Protein AF-A0A3A8E3Y9-F1 (afdb_monomer_lite)

pLDDT: mean 78.11, std 18.74, range [36.41, 95.62]

Sequence (144 aa):
GLPDKPLFFRSFYGNNPNKATAEIFNLNEFLFDIVIAQMIEINSASQSNTKKLQAIYCGKWIVESEFQTNNSRALLLDLNKLAIAKSENKLFIMSDCNKNTMKDWVIKTAKELMNMEEENFYLAIVPHPKDWTSKENIEVQKII

Organism: NCBI:txid2419603

Foldseek 3Di:
DDDDDDWDWDWDDDDDDDDDDCVVCVLFFNDDWTWTFTWDWDFDPDPVSPDIDIDGPATAETEFETEDEPDVVRLVVRLLVQLPHGHQEYEYEYEDHPDCVVVVVSLVVNVVRHDPPRHKYKYKYAHRPVCVVPDGDIDIDTSD

Radius of gyration: 18.53 Å; chains: 1; bounding box: 40×42×58 Å

Structure (mmCIF, N/CA/C/O backbone):
data_AF-A0A3A8E3Y9-F1
#
_entry.id   AF-A0A3A8E3Y9-F1
#
loop_
_atom_site.group_PDB
_atom_site.id
_atom_site.type_symbol
_atom_site.label_atom_id
_atom_site.label_alt_id
_atom_site.label_comp_id
_atom_site.label_asym_id
_atom_site.label_entity_id
_atom_site.label_seq_id
_atom_site.pdbx_PDB_ins_code
_atom_site.Cartn_x
_atom_site.Cartn_y
_atom_site.Cartn_z
_atom_site.occupancy
_atom_s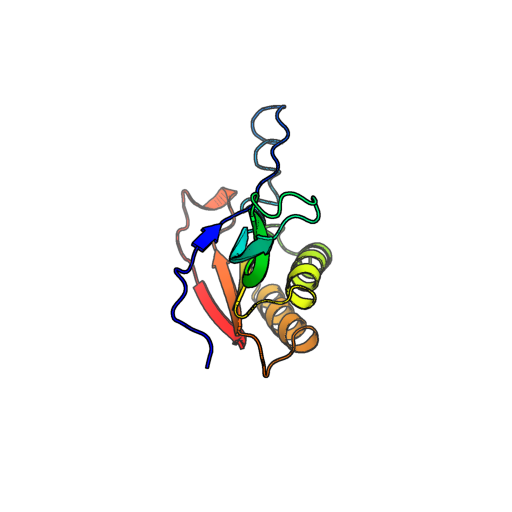ite.B_iso_or_equiv
_atom_site.auth_seq_id
_atom_site.auth_comp_id
_atom_site.auth_asym_id
_atom_site.auth_atom_id
_atom_site.pdbx_PDB_model_num
ATOM 1 N N . GLY A 1 1 ? -15.744 -16.050 20.701 1.00 37.59 1 GLY A N 1
ATOM 2 C CA . GLY A 1 1 ? -17.107 -15.684 20.284 1.00 37.59 1 GLY A CA 1
ATOM 3 C C . GLY A 1 1 ? -17.365 -14.244 20.658 1.00 37.59 1 GLY A C 1
ATOM 4 O O . GLY A 1 1 ? -17.412 -13.944 21.841 1.00 37.59 1 GLY A O 1
ATOM 5 N N . LEU A 1 2 ? -17.461 -13.365 19.664 1.00 38.41 2 LEU A N 1
ATOM 6 C CA . LEU A 1 2 ? -17.958 -11.992 19.790 1.00 38.41 2 LEU A CA 1
ATOM 7 C C . LEU A 1 2 ? -19.209 -11.893 18.899 1.00 38.41 2 LEU A C 1
ATOM 9 O O . LEU A 1 2 ? -19.231 -12.560 17.867 1.00 38.41 2 LEU A O 1
ATOM 13 N N . PRO A 1 3 ? -20.245 -11.137 19.301 1.00 48.19 3 PRO A N 1
ATOM 14 C CA . PRO A 1 3 ? -21.517 -11.094 18.587 1.00 48.19 3 PRO A CA 1
ATOM 15 C C . PRO A 1 3 ? -21.379 -10.361 17.249 1.00 48.19 3 PRO A C 1
ATOM 17 O O . PRO A 1 3 ? -20.564 -9.440 17.139 1.00 48.19 3 PRO A O 1
ATOM 20 N N . ASP A 1 4 ? -22.213 -10.748 16.279 1.00 57.41 4 ASP A N 1
ATOM 21 C CA . ASP A 1 4 ? -22.373 -10.118 14.964 1.00 57.41 4 ASP A CA 1
ATOM 22 C C . ASP A 1 4 ? -22.700 -8.624 15.117 1.00 57.41 4 ASP A C 1
ATOM 24 O O . ASP A 1 4 ? -23.854 -8.214 15.257 1.00 57.41 4 ASP A O 1
ATOM 28 N N . LYS A 1 5 ? -21.663 -7.783 15.153 1.00 51.00 5 LYS A N 1
ATOM 29 C CA . LYS A 1 5 ? -21.799 -6.326 15.115 1.00 51.00 5 LYS A CA 1
ATOM 30 C C . LYS A 1 5 ? -21.743 -5.857 13.659 1.00 51.00 5 LYS A C 1
ATOM 32 O O . LYS A 1 5 ? -20.917 -6.366 12.902 1.00 51.00 5 LYS A O 1
ATOM 37 N N . PRO A 1 6 ? -22.556 -4.860 13.269 1.00 47.72 6 PRO A N 1
ATOM 38 C CA . PRO A 1 6 ? -22.470 -4.264 11.941 1.00 47.72 6 PRO A CA 1
ATOM 39 C C . PRO A 1 6 ? -21.057 -3.712 11.694 1.00 47.72 6 PRO A C 1
ATOM 41 O O . PRO A 1 6 ? -20.549 -2.915 12.485 1.00 47.72 6 PRO A O 1
ATOM 44 N N . LEU A 1 7 ? -20.411 -4.171 10.615 1.00 43.81 7 LEU A N 1
ATOM 45 C CA . LEU A 1 7 ? -19.115 -3.656 10.175 1.00 43.81 7 LEU A CA 1
ATOM 46 C C . LEU A 1 7 ? -19.305 -2.296 9.501 1.00 43.81 7 LEU A C 1
ATOM 48 O O . LEU A 1 7 ? -20.033 -2.177 8.518 1.00 43.81 7 LEU A O 1
ATOM 52 N N . PHE A 1 8 ? -18.595 -1.289 10.001 1.00 44.19 8 PHE A N 1
ATOM 53 C CA . PHE A 1 8 ? -18.510 0.027 9.380 1.00 44.19 8 PHE A CA 1
ATOM 54 C C . PHE A 1 8 ? -17.072 0.278 8.922 1.00 44.19 8 PHE A C 1
ATOM 56 O O . PHE A 1 8 ? -16.135 0.164 9.718 1.00 44.19 8 PHE A O 1
ATOM 63 N N . PHE A 1 9 ? -16.915 0.633 7.647 1.00 43.41 9 PHE A N 1
ATOM 64 C CA . PHE A 1 9 ? -15.645 1.018 7.031 1.00 43.41 9 PHE A CA 1
ATOM 65 C C . PHE A 1 9 ? -15.624 2.534 6.815 1.00 43.41 9 PHE A C 1
ATOM 67 O O . PHE A 1 9 ? -16.642 3.122 6.444 1.00 43.41 9 PHE A O 1
ATOM 74 N N . ARG A 1 10 ? -14.481 3.182 7.057 1.00 41.94 10 ARG A N 1
ATOM 75 C CA . ARG A 1 10 ? -14.312 4.633 6.889 1.00 41.94 10 ARG A CA 1
ATOM 76 C C . ARG A 1 10 ? -12.887 4.951 6.432 1.00 41.94 10 ARG A C 1
ATOM 78 O O . ARG A 1 10 ? -11.951 4.334 6.934 1.00 41.94 10 ARG A O 1
ATOM 85 N N . SER A 1 11 ? -12.740 5.907 5.517 1.00 38.47 11 SER A N 1
ATOM 86 C CA . SER A 1 11 ? -11.457 6.479 5.081 1.00 38.47 11 SER A CA 1
ATOM 87 C C . SER A 1 11 ? -11.216 7.838 5.758 1.00 38.47 11 SER A C 1
ATOM 89 O O . SER A 1 11 ? -12.172 8.557 6.069 1.00 38.47 11 SER A O 1
ATOM 91 N N . PHE A 1 12 ? -9.954 8.205 5.991 1.00 40.84 12 PHE A N 1
ATOM 92 C CA . PHE A 1 12 ? -9.564 9.483 6.603 1.00 40.84 12 PHE A CA 1
ATOM 93 C C . PHE A 1 12 ? -8.732 10.312 5.616 1.00 40.84 12 PHE A C 1
ATOM 95 O O . PHE A 1 12 ? -7.763 9.799 5.072 1.00 40.84 12 PHE A O 1
ATOM 102 N N . TYR A 1 13 ? -9.101 11.584 5.407 1.00 53.06 13 TYR A N 1
ATOM 103 C CA . TYR A 1 13 ? -8.383 12.534 4.544 1.00 53.06 13 TYR A CA 1
ATOM 104 C C . TYR A 1 13 ? -8.287 13.915 5.209 1.00 53.06 13 TYR A C 1
ATOM 106 O O . TYR A 1 13 ? -9.265 14.389 5.793 1.00 53.06 13 TYR A O 1
ATOM 114 N N . GLY A 1 14 ? -7.127 14.569 5.089 1.00 36.41 14 GLY A N 1
ATOM 115 C CA . GLY A 1 14 ? -6.905 15.970 5.456 1.00 36.41 14 GLY A CA 1
ATOM 116 C C . GLY A 1 14 ? -6.490 16.779 4.227 1.00 36.41 14 GLY A C 1
ATOM 117 O O . GLY A 1 14 ? -5.407 16.569 3.696 1.00 36.41 14 GLY A O 1
ATOM 118 N N . ASN A 1 15 ? -7.356 17.689 3.773 1.00 41.16 15 ASN A N 1
ATOM 119 C CA . ASN A 1 15 ? -7.092 18.600 2.654 1.00 41.16 15 ASN A CA 1
ATOM 120 C C . ASN A 1 15 ? -6.442 19.903 3.139 1.00 41.16 15 ASN A C 1
ATOM 122 O O . ASN A 1 15 ? -6.884 20.469 4.139 1.00 41.16 15 ASN A O 1
ATOM 126 N N . ASN A 1 16 ? -5.500 20.446 2.362 1.00 38.56 16 ASN A N 1
ATOM 127 C CA . ASN A 1 16 ? -5.108 21.855 2.433 1.00 38.56 16 ASN A CA 1
ATOM 128 C C . ASN A 1 16 ? -5.064 22.443 0.999 1.00 38.56 16 ASN A C 1
ATOM 130 O O . ASN A 1 16 ? -4.350 21.887 0.165 1.00 38.56 16 ASN A O 1
ATOM 134 N N . PRO A 1 17 ? -5.830 23.503 0.658 1.00 46.25 17 PRO A N 1
ATOM 135 C CA . PRO A 1 17 ? -5.974 23.959 -0.728 1.00 46.25 17 PRO A CA 1
ATOM 136 C C . PRO A 1 17 ? -5.168 25.240 -1.039 1.00 46.25 17 PRO A C 1
ATOM 138 O O . PRO A 1 17 ? -5.406 26.269 -0.408 1.00 46.25 17 PRO A O 1
ATOM 141 N N . ASN A 1 18 ? -4.260 25.189 -2.035 1.00 41.59 18 ASN A N 1
ATOM 142 C CA . ASN A 1 18 ? -4.140 26.120 -3.194 1.00 41.59 18 ASN A CA 1
ATOM 143 C C . ASN A 1 18 ? -2.706 26.320 -3.752 1.00 41.59 18 ASN A C 1
ATOM 145 O O . ASN A 1 18 ? -1.929 27.032 -3.114 1.00 41.59 18 ASN A O 1
ATOM 149 N N . LYS A 1 19 ? -2.465 25.859 -5.010 1.00 42.34 19 LYS A N 1
ATOM 150 C CA . LYS A 1 19 ? -1.883 26.602 -6.179 1.00 42.34 19 LYS A CA 1
ATOM 151 C C . LYS A 1 19 ? -1.530 25.693 -7.396 1.00 42.34 19 LYS A C 1
ATOM 153 O O . LYS A 1 19 ? -0.562 24.960 -7.439 1.00 42.34 19 LYS A O 1
ATOM 158 N N . ALA A 1 20 ? -2.160 25.784 -8.555 1.00 52.75 20 ALA A N 1
ATOM 159 C CA . ALA A 1 20 ? -3.527 25.356 -8.807 1.00 52.75 20 ALA A CA 1
ATOM 160 C 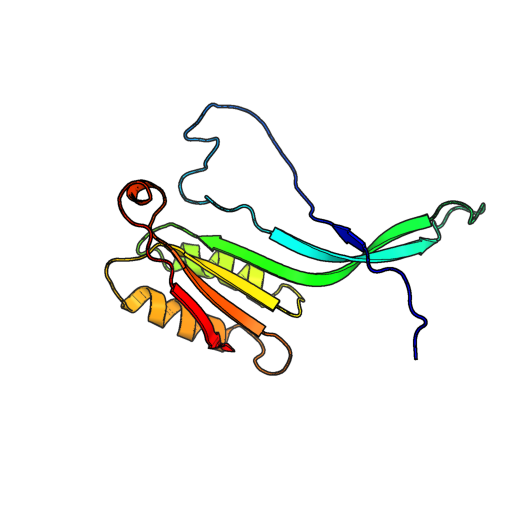C . ALA A 1 20 ? -3.623 24.165 -9.805 1.00 52.75 20 ALA A C 1
ATOM 162 O O . ALA A 1 20 ? -4.706 23.907 -10.313 1.00 52.75 20 ALA A O 1
ATOM 163 N N . THR A 1 21 ? -2.550 23.410 -10.108 1.00 44.28 21 THR A N 1
ATOM 164 C CA . THR A 1 21 ? -2.690 22.079 -10.771 1.00 44.28 21 THR A CA 1
ATOM 165 C C . THR A 1 21 ? -1.448 21.197 -10.594 1.00 44.28 21 THR A C 1
ATOM 167 O O . THR A 1 21 ? -1.574 20.038 -10.227 1.00 44.28 21 THR A O 1
ATOM 170 N N . ALA A 1 22 ? -0.236 21.742 -10.749 1.00 41.72 22 ALA A N 1
ATOM 171 C CA . ALA A 1 22 ? 1.007 20.992 -10.518 1.00 41.72 22 ALA A CA 1
ATOM 172 C C . ALA A 1 22 ? 1.298 20.738 -9.023 1.00 41.72 22 ALA A C 1
ATOM 174 O O . ALA A 1 22 ? 1.752 19.652 -8.677 1.00 41.72 22 ALA A O 1
ATOM 175 N N . GLU A 1 23 ? 0.969 21.683 -8.131 1.00 47.44 23 GLU A N 1
ATOM 176 C CA . GLU A 1 23 ? 0.969 21.425 -6.679 1.00 47.44 23 GLU A CA 1
ATOM 177 C C . GLU A 1 23 ? -0.259 20.608 -6.239 1.00 47.44 23 GLU A C 1
ATOM 179 O O . GLU A 1 23 ? -0.215 19.952 -5.208 1.00 47.44 23 GLU A O 1
ATOM 184 N N . ILE A 1 24 ? -1.349 20.608 -7.022 1.00 39.88 24 ILE A N 1
ATOM 185 C CA . ILE A 1 24 ? -2.568 19.834 -6.706 1.00 39.88 24 ILE A CA 1
ATOM 186 C C . ILE A 1 24 ? -2.333 18.331 -6.871 1.00 39.88 24 ILE A C 1
ATOM 188 O O . ILE A 1 24 ? -2.879 17.548 -6.104 1.00 39.88 24 ILE A O 1
ATOM 192 N N . PHE A 1 25 ? -1.526 17.932 -7.854 1.00 38.59 25 PHE A N 1
ATOM 193 C CA . PHE A 1 25 ? -1.193 16.528 -8.102 1.00 38.59 25 PHE A CA 1
ATOM 194 C C . PHE A 1 25 ? 0.153 16.103 -7.522 1.00 38.59 25 PHE A C 1
ATOM 196 O O . PHE A 1 25 ? 0.559 14.988 -7.825 1.00 38.59 25 PHE A O 1
ATOM 203 N N . ASN A 1 26 ? 0.852 17.002 -6.803 1.00 43.97 26 ASN A N 1
ATOM 204 C CA . ASN A 1 26 ? 2.205 16.822 -6.262 1.00 43.97 26 ASN A CA 1
ATOM 205 C C . ASN A 1 26 ? 2.994 15.781 -7.067 1.00 43.97 26 ASN A C 1
ATOM 207 O O . ASN A 1 26 ? 3.291 14.762 -6.480 1.00 43.97 26 ASN A O 1
ATOM 211 N N . LEU A 1 27 ? 3.212 15.993 -8.384 1.00 48.12 27 LEU A N 1
ATOM 212 C CA . LEU A 1 27 ? 3.379 15.002 -9.494 1.00 48.12 27 LEU A CA 1
ATOM 213 C C . LEU A 1 27 ? 4.173 13.686 -9.257 1.00 48.12 27 LEU A C 1
ATOM 215 O O . LEU A 1 27 ? 4.220 12.834 -10.143 1.00 48.12 27 LEU A O 1
ATOM 219 N N . ASN A 1 28 ? 4.797 13.529 -8.101 1.00 50.94 28 ASN A N 1
ATOM 220 C CA . ASN A 1 28 ? 5.334 12.312 -7.510 1.00 50.94 28 ASN A CA 1
ATOM 221 C C . ASN A 1 28 ? 4.302 11.464 -6.715 1.00 50.94 28 ASN A C 1
ATOM 223 O O . ASN A 1 28 ? 4.456 10.250 -6.654 1.00 50.94 28 ASN A O 1
ATOM 227 N N . GLU A 1 29 ? 3.241 12.054 -6.157 1.00 49.88 29 GLU A N 1
ATOM 228 C CA . GLU A 1 29 ? 2.189 11.397 -5.366 1.00 49.88 29 GLU A CA 1
ATOM 229 C C . GLU A 1 29 ? 0.844 11.529 -6.090 1.00 49.88 29 GLU A C 1
ATOM 231 O O . GLU A 1 29 ? 0.141 12.532 -5.981 1.00 49.88 29 GLU A O 1
ATOM 236 N N . PHE A 1 30 ? 0.484 10.516 -6.877 1.00 52.56 30 PHE A N 1
ATOM 237 C CA . PHE A 1 30 ? -0.794 10.514 -7.588 1.00 52.56 30 PHE A CA 1
ATOM 238 C C . PHE A 1 30 ? -1.939 9.865 -6.798 1.00 52.56 30 PHE A C 1
ATOM 240 O O . PHE A 1 30 ? -3.092 10.272 -6.949 1.00 52.56 30 PHE A O 1
ATOM 247 N N . LEU A 1 31 ? -1.650 8.861 -5.964 1.00 58.97 31 LEU A N 1
ATOM 248 C CA . LEU A 1 31 ? -2.642 8.281 -5.063 1.00 58.97 31 LEU A CA 1
ATOM 249 C C . LEU A 1 31 ? -2.374 8.768 -3.647 1.00 58.97 31 LEU A C 1
ATOM 251 O O . LEU A 1 31 ? -1.248 8.741 -3.165 1.00 58.97 31 LEU A O 1
ATOM 255 N N . PHE A 1 32 ? -3.445 9.196 -2.990 1.00 63.66 32 PHE A N 1
ATOM 256 C CA . PHE A 1 32 ? -3.435 9.452 -1.558 1.00 63.66 32 PHE A CA 1
ATOM 257 C C . PHE A 1 32 ? -3.187 8.143 -0.812 1.00 63.66 32 PHE A C 1
ATOM 259 O O . PHE A 1 32 ? -3.778 7.128 -1.182 1.00 63.66 32 PHE A O 1
ATOM 266 N N . ASP A 1 33 ? -2.409 8.189 0.267 1.00 76.12 33 ASP A N 1
ATOM 267 C CA . ASP A 1 33 ? -2.274 7.077 1.209 1.00 76.12 33 ASP A CA 1
ATOM 268 C C . ASP A 1 33 ? -3.684 6.683 1.703 1.00 76.12 33 ASP A C 1
ATOM 270 O O . ASP A 1 33 ? -4.387 7.476 2.344 1.00 76.12 33 ASP A O 1
ATOM 274 N N . ILE A 1 34 ? -4.161 5.482 1.346 1.00 86.94 34 ILE A N 1
ATOM 275 C CA . ILE A 1 34 ? -5.514 5.019 1.697 1.00 86.94 34 ILE A CA 1
ATOM 276 C C . ILE A 1 34 ? -5.424 4.067 2.877 1.00 86.94 34 ILE A C 1
ATOM 278 O O . ILE A 1 34 ? -4.834 2.994 2.788 1.00 86.94 34 ILE A O 1
ATOM 282 N N . VAL A 1 35 ? -6.132 4.407 3.951 1.00 88.69 35 VAL A N 1
ATOM 283 C CA . VAL A 1 35 ? -6.376 3.499 5.071 1.00 88.69 35 VAL A CA 1
ATOM 284 C C . VAL A 1 35 ? -7.840 3.075 5.064 1.00 88.69 35 VAL A C 1
ATOM 286 O O . VAL A 1 35 ? -8.738 3.900 5.245 1.00 88.69 35 VAL A O 1
ATOM 289 N N . ILE A 1 36 ? -8.083 1.776 4.896 1.00 90.12 36 ILE A N 1
ATOM 290 C CA . ILE A 1 36 ? -9.387 1.155 5.142 1.00 90.12 36 ILE A CA 1
ATOM 291 C C . ILE A 1 36 ? -9.312 0.500 6.511 1.00 90.12 36 ILE A C 1
ATOM 293 O O . ILE A 1 36 ? -8.566 -0.458 6.702 1.00 90.12 36 ILE A O 1
ATOM 297 N N . ALA A 1 37 ? -10.093 1.001 7.463 1.00 90.69 37 ALA A N 1
ATOM 298 C CA . ALA A 1 37 ? -10.081 0.519 8.837 1.00 90.69 37 ALA A CA 1
ATOM 299 C C . ALA A 1 37 ? -11.432 -0.064 9.260 1.00 90.69 37 ALA A C 1
ATOM 301 O O . ALA A 1 37 ? -12.493 0.418 8.856 1.00 90.69 37 ALA A O 1
ATOM 302 N N . GLN A 1 38 ? -11.380 -1.075 10.127 1.00 89.06 38 GLN A N 1
ATOM 303 C CA . GLN A 1 38 ? -12.544 -1.521 10.880 1.00 89.06 38 GLN A CA 1
ATOM 304 C C . GLN A 1 38 ? -12.766 -0.577 12.062 1.00 89.06 38 GLN A C 1
ATOM 306 O O . GLN A 1 38 ? -11.881 -0.389 12.901 1.00 89.06 38 GLN A O 1
ATOM 311 N N . MET A 1 39 ? -13.969 -0.013 12.142 1.00 93.06 39 MET A N 1
ATOM 312 C CA . MET A 1 39 ? -14.361 0.900 13.212 1.00 93.06 39 MET A CA 1
ATOM 313 C C . MET A 1 39 ? -15.082 0.163 14.345 1.00 93.06 39 MET A C 1
ATOM 315 O O . MET A 1 39 ? -15.811 -0.803 14.118 1.00 93.06 39 MET A O 1
ATOM 319 N N . ILE A 1 40 ? -14.920 0.659 15.570 1.00 92.62 40 ILE A N 1
ATOM 320 C CA . ILE A 1 40 ? -15.696 0.257 16.746 1.00 92.62 40 ILE A CA 1
ATOM 321 C C . ILE A 1 40 ? -16.283 1.482 17.438 1.00 92.62 40 ILE A C 1
ATOM 323 O O . ILE A 1 40 ? -15.799 2.602 17.283 1.00 92.62 40 ILE A O 1
ATOM 327 N N . GLU A 1 41 ? -17.317 1.254 18.240 1.00 93.50 41 GLU A N 1
ATOM 328 C CA . GLU A 1 41 ? -17.834 2.261 19.157 1.00 93.50 41 GLU A CA 1
ATOM 329 C C . GLU A 1 41 ? -17.290 2.026 20.566 1.00 93.50 41 GLU A C 1
ATOM 331 O O . GLU A 1 41 ? -17.340 0.905 21.079 1.00 93.50 41 GLU A O 1
ATOM 336 N N . ILE A 1 42 ? -16.829 3.098 21.204 1.00 90.75 42 ILE A N 1
ATOM 337 C CA . ILE A 1 42 ? -16.399 3.120 22.603 1.00 90.75 42 ILE A CA 1
ATOM 338 C C . ILE A 1 42 ? -17.203 4.168 23.371 1.00 90.75 42 ILE A C 1
ATOM 340 O O . ILE A 1 42 ? -17.623 5.182 22.811 1.00 90.75 42 ILE A O 1
ATOM 344 N N . ASN A 1 43 ? -17.432 3.941 24.660 1.00 90.06 43 ASN A N 1
ATOM 345 C CA . ASN A 1 43 ? -18.119 4.926 25.491 1.00 90.06 43 ASN A CA 1
ATOM 346 C C . ASN A 1 43 ? -17.212 6.140 25.724 1.00 90.06 43 ASN A C 1
ATOM 348 O O . ASN A 1 43 ? -16.015 5.990 25.974 1.00 90.06 43 ASN A O 1
ATOM 352 N N . SER A 1 44 ? -17.776 7.346 25.657 1.00 87.75 44 SER A N 1
ATOM 353 C CA . SER A 1 44 ? -17.058 8.553 26.066 1.00 87.75 44 SER A CA 1
ATOM 354 C C . SER A 1 44 ? -16.766 8.529 27.567 1.00 87.75 44 SER A C 1
ATOM 356 O O . SER A 1 44 ? -17.607 8.077 28.339 1.00 87.75 44 SER A O 1
ATOM 358 N N . ALA A 1 45 ? -15.645 9.115 27.991 1.00 87.75 45 ALA A N 1
ATOM 359 C CA . ALA A 1 45 ? -15.269 9.211 29.405 1.00 87.75 45 ALA A CA 1
ATOM 360 C C . ALA A 1 45 ? -16.168 10.141 30.253 1.00 87.75 45 ALA A C 1
ATOM 362 O O . ALA A 1 45 ? -15.987 10.228 31.466 1.00 87.75 45 ALA A O 1
ATOM 363 N N . SER A 1 46 ? -17.115 10.871 29.649 1.00 82.38 46 SER A N 1
ATOM 364 C CA . SER A 1 46 ? -18.009 11.759 30.399 1.00 82.38 46 SER A CA 1
ATOM 365 C C . SER A 1 46 ? -19.028 10.972 31.225 1.00 82.38 46 SER A C 1
ATOM 367 O O . SER A 1 46 ? -19.618 10.015 30.724 1.00 82.38 46 SER A O 1
ATOM 369 N N . GLN A 1 47 ? -19.312 11.454 32.440 1.00 59.69 47 GLN A N 1
ATOM 370 C CA . GLN A 1 47 ? -20.215 10.836 33.426 1.00 59.69 47 GLN A CA 1
ATOM 371 C C . GLN A 1 47 ? -21.612 10.470 32.902 1.00 59.69 47 GLN A C 1
ATOM 373 O O . GLN A 1 47 ? -22.261 9.604 33.482 1.00 59.69 47 GLN A O 1
ATOM 378 N N . SER A 1 48 ? -22.089 11.087 31.815 1.00 67.62 48 SER A N 1
ATOM 379 C CA . SER A 1 48 ? -23.394 10.751 31.250 1.00 67.62 48 SER A CA 1
ATOM 380 C C . SER A 1 48 ? -23.425 9.407 30.513 1.00 67.62 48 SER A C 1
ATOM 382 O O . SER A 1 48 ? -24.521 8.922 30.270 1.00 67.62 48 SER A O 1
ATOM 384 N N . ASN A 1 49 ? -22.285 8.795 30.139 1.00 61.38 49 ASN A N 1
ATOM 385 C CA . ASN A 1 49 ? -22.184 7.534 29.366 1.00 61.38 49 ASN A CA 1
ATOM 386 C C . ASN A 1 49 ? -23.0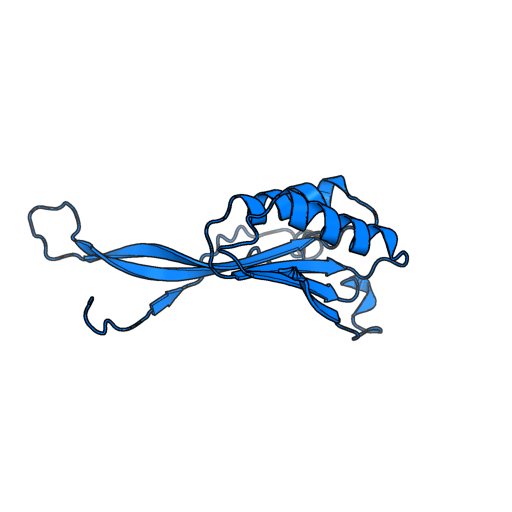74 7.447 28.100 1.00 61.38 49 ASN A C 1
ATOM 388 O O . ASN A 1 49 ? -23.173 6.395 27.472 1.00 61.38 49 ASN A O 1
ATOM 392 N N . THR A 1 50 ? -23.711 8.546 27.694 1.00 71.06 50 THR A N 1
ATOM 393 C CA . THR A 1 50 ? -24.718 8.576 26.630 1.00 71.06 50 THR A CA 1
ATOM 394 C C . THR A 1 50 ? -24.107 8.796 25.255 1.00 71.06 50 THR A C 1
ATOM 396 O O . THR A 1 50 ? -24.736 8.475 24.249 1.00 71.06 50 THR A O 1
ATOM 399 N N . LYS A 1 51 ? -22.880 9.326 25.183 1.00 81.31 51 LYS A N 1
ATOM 400 C CA . LYS A 1 51 ? -22.196 9.593 23.919 1.00 81.31 51 LYS A CA 1
ATOM 401 C C . LYS A 1 51 ? -21.211 8.472 23.601 1.00 81.31 51 LYS A C 1
ATOM 403 O O . LYS A 1 51 ? -20.282 8.205 24.361 1.00 81.31 51 LYS A O 1
ATOM 408 N N . LYS A 1 52 ? -21.394 7.838 22.445 1.00 88.44 52 LYS A N 1
ATOM 409 C CA . LYS A 1 52 ? -20.418 6.903 21.882 1.00 88.44 52 LYS A CA 1
ATOM 410 C C . LYS A 1 52 ? -19.450 7.637 20.962 1.00 88.44 52 LYS A C 1
ATOM 412 O O . LYS A 1 52 ? -19.833 8.571 20.258 1.00 88.44 52 LYS A O 1
ATOM 417 N N . LEU A 1 53 ? -18.194 7.214 20.983 1.00 89.25 53 LEU A N 1
ATOM 418 C CA . LEU A 1 53 ? -17.136 7.679 20.097 1.00 89.25 53 LEU A CA 1
ATOM 419 C C . LEU A 1 53 ? -16.792 6.562 19.117 1.00 89.25 53 LEU A C 1
ATOM 421 O O . LEU A 1 53 ? -16.714 5.398 19.505 1.00 89.25 53 LEU A O 1
ATOM 425 N N . GLN A 1 54 ? -16.572 6.922 17.857 1.00 90.69 54 GLN A N 1
ATOM 426 C CA . GLN A 1 54 ? -16.036 5.994 16.869 1.00 90.69 54 GLN A CA 1
ATOM 427 C C . GLN A 1 54 ? -14.513 5.966 16.987 1.00 90.69 54 GLN A C 1
ATOM 429 O O . GLN A 1 54 ? -13.876 7.019 16.993 1.00 90.69 54 GLN A O 1
ATOM 434 N N . ALA A 1 55 ? -13.941 4.770 17.059 1.00 87.88 55 ALA A N 1
ATOM 435 C CA . ALA A 1 55 ? -12.505 4.541 17.120 1.00 87.88 55 ALA A CA 1
ATOM 436 C C . ALA A 1 55 ? -12.085 3.490 16.087 1.00 87.88 55 ALA A C 1
ATOM 438 O O . ALA A 1 55 ? -12.878 2.625 15.711 1.00 87.88 55 ALA A O 1
ATOM 439 N N . ILE A 1 56 ? -10.834 3.565 15.635 1.00 89.88 56 ILE A N 1
ATOM 440 C CA . ILE A 1 56 ? -10.231 2.556 14.761 1.00 89.88 56 ILE A CA 1
ATOM 441 C C . ILE A 1 56 ? -9.846 1.350 15.619 1.00 89.88 56 ILE A C 1
ATOM 443 O O . ILE A 1 56 ? -9.134 1.500 16.609 1.00 89.88 56 ILE A O 1
ATOM 447 N N . TYR A 1 57 ? -10.311 0.163 15.237 1.00 88.50 57 TYR A N 1
ATOM 448 C CA . TYR A 1 57 ? -9.918 -1.090 15.877 1.00 88.50 57 TYR A CA 1
ATOM 449 C C . TYR A 1 57 ? -8.682 -1.700 15.212 1.00 88.50 57 TYR A C 1
ATOM 451 O O . TYR A 1 57 ? -7.703 -2.003 15.889 1.00 88.50 57 TYR A O 1
ATOM 459 N N . CYS A 1 58 ? -8.709 -1.848 13.885 1.00 88.56 58 CYS A N 1
ATOM 460 C CA . CYS A 1 58 ? -7.571 -2.320 13.098 1.00 88.56 58 CYS A CA 1
ATOM 461 C C . CYS A 1 58 ? -7.634 -1.829 11.646 1.00 88.56 58 CYS A C 1
ATOM 463 O O . CYS A 1 58 ? -8.713 -1.515 11.130 1.00 88.56 58 CYS A O 1
ATOM 465 N N . GLY A 1 59 ? -6.474 -1.785 10.986 1.00 89.00 59 GLY A N 1
ATOM 466 C CA . GLY A 1 59 ? -6.385 -1.640 9.536 1.00 89.00 59 GLY A CA 1
ATOM 467 C C . GLY A 1 59 ? -6.807 -2.933 8.835 1.00 89.00 59 GLY A C 1
ATOM 468 O O . GLY A 1 59 ? -6.443 -4.031 9.251 1.00 89.00 59 GLY A O 1
ATOM 469 N N . LYS A 1 60 ? -7.601 -2.796 7.778 1.00 91.75 60 LYS A N 1
ATOM 470 C CA . LYS A 1 60 ? -7.973 -3.873 6.852 1.00 91.75 60 LYS A CA 1
ATOM 471 C C . LYS A 1 60 ? -7.165 -3.789 5.566 1.00 91.75 60 LYS A C 1
ATOM 473 O O . LYS A 1 60 ? -6.731 -4.822 5.058 1.00 91.75 60 LYS A O 1
ATOM 478 N N . TRP A 1 61 ? -6.971 -2.565 5.075 1.00 93.44 61 TRP A N 1
ATOM 479 C CA . TRP A 1 61 ? -6.090 -2.253 3.958 1.00 93.44 61 TRP A CA 1
ATOM 480 C C . TRP A 1 61 ? -5.300 -0.987 4.239 1.00 93.44 61 TRP A C 1
ATOM 482 O O . TRP A 1 61 ? -5.857 -0.008 4.738 1.00 93.44 61 TRP A O 1
ATOM 492 N N . ILE A 1 62 ? -4.032 -1.009 3.850 1.00 92.19 62 ILE A N 1
ATOM 493 C CA . ILE A 1 62 ? -3.197 0.181 3.708 1.00 92.19 62 ILE A CA 1
ATOM 494 C C . ILE A 1 62 ? -2.709 0.198 2.270 1.00 92.19 62 ILE A C 1
ATOM 496 O O . ILE A 1 62 ? -2.222 -0.821 1.775 1.00 92.19 62 ILE A O 1
ATOM 500 N N . VAL A 1 63 ? -2.885 1.326 1.598 1.00 92.44 63 VAL A N 1
ATOM 501 C CA . VAL A 1 63 ? -2.441 1.540 0.226 1.00 92.44 63 VAL A CA 1
ATOM 502 C C . VAL A 1 63 ? -1.482 2.712 0.223 1.00 92.44 63 VAL A C 1
ATOM 504 O O . VAL A 1 63 ? -1.860 3.797 0.649 1.00 92.44 63 VAL A O 1
ATOM 507 N N . GLU A 1 64 ? -0.280 2.481 -0.280 1.00 92.00 64 GLU A N 1
ATOM 508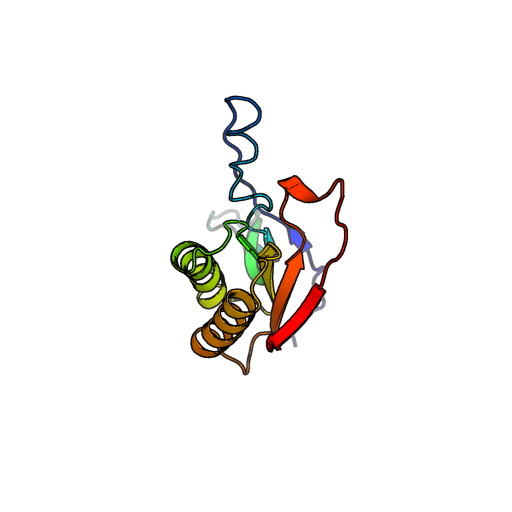 C CA . GLU A 1 64 ? 0.752 3.501 -0.471 1.00 92.00 64 GLU A CA 1
ATOM 509 C C . GLU A 1 64 ? 1.146 3.525 -1.948 1.00 92.00 64 GLU A C 1
ATOM 511 O O . GLU A 1 64 ? 1.072 2.498 -2.639 1.00 92.00 64 GLU A O 1
ATOM 516 N N . SER A 1 65 ? 1.567 4.687 -2.446 1.00 90.56 65 SER A N 1
ATOM 517 C CA . SER A 1 65 ? 1.982 4.829 -3.840 1.00 90.56 65 SER A CA 1
ATOM 518 C C . SER A 1 65 ? 3.202 5.716 -4.006 1.00 90.56 65 SER A C 1
ATOM 520 O O . SER A 1 65 ? 3.334 6.708 -3.304 1.00 90.56 65 SER A O 1
ATOM 522 N N . GLU A 1 66 ? 4.050 5.392 -4.978 1.00 89.25 66 GLU A N 1
ATOM 523 C CA . GLU A 1 66 ? 5.202 6.220 -5.335 1.00 89.25 66 GLU A CA 1
ATOM 524 C C . GLU A 1 66 ? 5.489 6.106 -6.834 1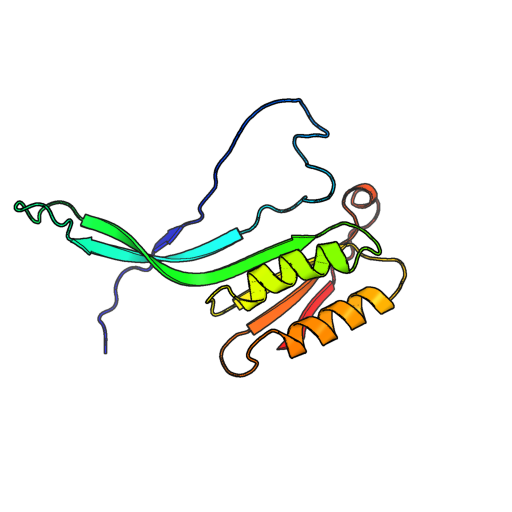.00 89.25 66 GLU A C 1
ATOM 526 O O . GLU A 1 66 ? 5.728 5.024 -7.380 1.00 89.25 66 GLU A O 1
ATOM 531 N N . PHE A 1 67 ? 5.451 7.247 -7.519 1.00 86.81 67 PHE A N 1
ATOM 532 C CA . PHE A 1 67 ? 5.556 7.322 -8.972 1.00 86.81 67 PHE A CA 1
ATOM 533 C C . PHE A 1 67 ? 6.919 7.804 -9.472 1.00 86.81 67 PHE A C 1
ATOM 535 O O . PHE A 1 67 ? 7.189 7.708 -10.674 1.00 86.81 67 PHE A O 1
ATOM 542 N N . GLN A 1 68 ? 7.813 8.237 -8.583 1.00 83.19 68 GLN A N 1
ATOM 543 C CA . GLN A 1 68 ? 9.177 8.631 -8.906 1.00 83.19 68 GLN A CA 1
ATOM 544 C C . GLN A 1 68 ? 9.954 7.484 -9.547 1.00 83.19 68 GLN A C 1
ATOM 546 O O . GLN A 1 68 ? 10.262 6.451 -8.950 1.00 83.19 68 GLN A O 1
ATOM 551 N N . THR A 1 69 ? 10.361 7.703 -10.792 1.00 79.56 69 THR A N 1
ATOM 552 C CA . THR A 1 69 ? 11.134 6.714 -11.540 1.00 79.56 69 THR A CA 1
ATOM 553 C C . THR A 1 69 ? 12.586 6.667 -11.066 1.00 79.56 69 THR A C 1
ATOM 555 O O . THR A 1 69 ? 13.238 7.704 -10.959 1.00 79.56 69 THR A O 1
ATOM 558 N N . ASN A 1 70 ? 13.131 5.458 -10.890 1.00 82.19 70 ASN A N 1
ATOM 559 C CA . ASN A 1 70 ? 14.541 5.206 -10.550 1.00 82.19 70 ASN A CA 1
ATOM 560 C C . ASN A 1 70 ? 15.021 5.846 -9.227 1.00 82.19 70 ASN A C 1
ATOM 562 O O . ASN A 1 70 ? 16.212 6.119 -9.083 1.00 82.19 70 ASN A O 1
ATOM 566 N N . ASN A 1 71 ? 14.126 6.064 -8.258 1.00 87.12 71 ASN A N 1
ATOM 567 C CA . ASN A 1 71 ? 14.470 6.611 -6.944 1.00 87.12 71 ASN A CA 1
ATOM 568 C C . ASN A 1 71 ? 14.162 5.604 -5.823 1.00 87.12 71 ASN A C 1
ATOM 570 O O . ASN A 1 71 ? 13.077 5.598 -5.250 1.00 87.12 71 ASN A O 1
ATOM 574 N N . SER A 1 72 ? 15.130 4.746 -5.487 1.00 90.00 72 SER A N 1
ATOM 575 C CA . SER A 1 72 ? 14.964 3.739 -4.424 1.00 90.00 72 SER A CA 1
ATOM 576 C C . SER A 1 72 ? 14.765 4.347 -3.037 1.00 90.00 72 SER A C 1
ATOM 578 O O . SER A 1 72 ? 14.095 3.746 -2.203 1.00 90.00 72 SER A O 1
ATOM 580 N N . ARG A 1 73 ? 15.314 5.542 -2.778 1.00 89.38 73 ARG A N 1
ATOM 581 C CA . ARG A 1 73 ? 15.132 6.229 -1.494 1.00 89.38 73 ARG A CA 1
ATOM 582 C C . ARG A 1 73 ? 13.674 6.619 -1.286 1.00 89.38 73 ARG A C 1
ATOM 584 O O . ARG A 1 73 ? 13.190 6.466 -0.174 1.00 89.38 73 ARG A O 1
ATOM 591 N N . ALA A 1 74 ? 13.015 7.116 -2.328 1.00 88.00 74 ALA A N 1
ATOM 592 C CA . ALA A 1 74 ? 11.610 7.493 -2.260 1.00 88.00 74 ALA A CA 1
ATOM 593 C C . ALA A 1 74 ? 10.728 6.256 -2.018 1.00 88.00 74 ALA A C 1
ATOM 595 O O . ALA A 1 74 ? 10.077 6.173 -0.986 1.00 88.00 74 ALA A O 1
ATOM 596 N N . LEU A 1 75 ? 10.897 5.208 -2.835 1.00 90.44 75 LEU A N 1
ATOM 597 C CA . LEU A 1 75 ? 10.197 3.925 -2.662 1.00 90.44 75 LEU A CA 1
ATOM 598 C C . LEU A 1 75 ? 10.389 3.314 -1.262 1.00 90.44 75 LEU A C 1
ATOM 600 O O . LEU A 1 75 ? 9.462 2.736 -0.703 1.00 90.44 75 LEU A O 1
ATOM 604 N N . LEU A 1 76 ? 11.591 3.425 -0.681 1.00 91.81 76 LEU A N 1
ATOM 605 C CA . LEU A 1 76 ? 11.864 2.920 0.666 1.00 91.81 76 LEU A CA 1
ATOM 606 C C . LEU A 1 76 ? 11.043 3.641 1.742 1.00 91.81 76 LEU A C 1
ATOM 608 O O . LEU A 1 76 ? 10.671 3.017 2.733 1.00 91.81 76 LEU A O 1
ATOM 612 N N . LEU A 1 77 ? 10.805 4.947 1.591 1.00 90.12 77 LEU A N 1
ATOM 613 C CA . LEU A 1 77 ? 10.032 5.714 2.568 1.00 90.12 77 LEU A CA 1
ATOM 614 C C . LEU A 1 77 ? 8.598 5.184 2.640 1.00 90.12 77 LEU A C 1
ATOM 616 O O . LEU A 1 77 ? 8.122 4.903 3.739 1.00 90.12 77 LEU A O 1
ATOM 620 N N . ASP A 1 78 ? 7.966 4.944 1.495 1.00 90.94 78 ASP A N 1
ATOM 621 C CA . ASP A 1 78 ? 6.593 4.435 1.443 1.00 90.94 78 ASP A CA 1
ATOM 622 C C . ASP A 1 78 ? 6.498 2.949 1.813 1.00 90.94 78 ASP A C 1
ATOM 624 O O . ASP A 1 78 ? 5.597 2.538 2.546 1.00 90.94 78 ASP A O 1
ATOM 628 N N . LEU A 1 79 ? 7.492 2.136 1.436 1.00 92.12 79 LEU A N 1
ATOM 629 C CA . LEU A 1 79 ? 7.591 0.755 1.924 1.00 92.12 79 LEU A CA 1
ATOM 630 C C . LEU A 1 79 ? 7.731 0.688 3.451 1.00 92.12 79 LEU A C 1
ATOM 632 O O . LEU A 1 79 ? 7.140 -0.194 4.071 1.00 92.12 79 LEU A O 1
ATOM 636 N N . ASN A 1 80 ? 8.465 1.616 4.074 1.00 91.38 80 ASN A N 1
ATOM 637 C CA . ASN A 1 80 ? 8.571 1.678 5.533 1.00 91.38 80 ASN A CA 1
ATOM 638 C C . ASN A 1 80 ? 7.230 2.013 6.192 1.00 91.38 80 ASN A C 1
ATOM 640 O O . ASN A 1 80 ? 6.922 1.426 7.230 1.00 91.38 80 ASN A O 1
ATOM 644 N N . LYS A 1 81 ? 6.418 2.902 5.599 1.00 89.75 81 LYS A N 1
ATOM 645 C CA . LYS A 1 81 ? 5.055 3.173 6.087 1.00 89.75 81 LYS A CA 1
ATOM 646 C C . LYS A 1 81 ? 4.217 1.892 6.082 1.00 89.75 81 LYS A C 1
ATOM 648 O O . LYS A 1 81 ? 3.604 1.564 7.097 1.00 89.75 81 LYS A O 1
ATOM 653 N N . LEU A 1 82 ? 4.258 1.119 4.991 1.00 91.31 82 LEU A N 1
ATOM 654 C CA . LEU A 1 82 ? 3.574 -0.177 4.918 1.00 91.31 82 LEU A CA 1
ATOM 655 C C . LEU A 1 82 ? 4.116 -1.182 5.937 1.00 91.31 82 LEU A C 1
ATOM 657 O O . LEU A 1 82 ? 3.335 -1.885 6.577 1.00 91.31 82 LEU A O 1
ATOM 661 N N . ALA A 1 83 ? 5.436 -1.252 6.108 1.00 91.06 83 ALA A N 1
ATOM 662 C CA . ALA A 1 83 ? 6.068 -2.207 7.011 1.00 91.06 83 ALA A CA 1
ATOM 663 C C . ALA A 1 83 ? 5.614 -2.014 8.464 1.00 91.06 83 ALA A C 1
ATOM 665 O O . ALA A 1 83 ? 5.300 -2.990 9.140 1.00 91.06 83 ALA A O 1
ATOM 666 N N . ILE A 1 84 ? 5.503 -0.765 8.928 1.00 88.88 84 ILE A N 1
ATOM 667 C CA . ILE A 1 84 ? 5.077 -0.465 10.304 1.00 88.88 84 ILE A CA 1
ATOM 668 C C . ILE A 1 84 ? 3.553 -0.458 10.486 1.00 88.88 84 ILE A C 1
ATOM 670 O O . ILE A 1 84 ? 3.067 -0.517 11.618 1.00 88.88 84 ILE A O 1
ATOM 674 N N . ALA A 1 85 ? 2.783 -0.342 9.402 1.00 87.56 85 ALA A N 1
ATOM 675 C CA . ALA A 1 85 ? 1.335 -0.255 9.488 1.00 87.56 85 ALA A CA 1
ATOM 676 C C . ALA A 1 85 ? 0.723 -1.619 9.832 1.00 87.56 85 ALA A C 1
ATOM 678 O O . ALA A 1 85 ? 0.894 -2.593 9.107 1.00 87.56 85 ALA A O 1
ATOM 679 N N . LYS A 1 86 ? -0.055 -1.692 10.916 1.00 87.19 86 LYS A N 1
ATOM 680 C CA . LYS A 1 86 ? -0.756 -2.921 11.308 1.00 87.19 86 LYS A CA 1
ATOM 681 C C . LYS A 1 86 ? -2.030 -3.101 10.479 1.00 87.19 86 LYS A C 1
ATOM 683 O O . LYS A 1 86 ? -3.044 -2.452 10.759 1.00 87.19 86 LYS A O 1
ATOM 688 N N . SER A 1 87 ? -1.986 -3.981 9.480 1.00 90.69 87 SER A N 1
ATOM 689 C CA . SER A 1 87 ? -3.114 -4.242 8.581 1.00 90.69 87 SER A CA 1
ATOM 690 C C . SER A 1 87 ? -3.069 -5.643 7.986 1.00 90.69 87 SER A C 1
ATOM 692 O O . SER A 1 87 ? -2.001 -6.137 7.649 1.00 90.69 87 SER A O 1
ATOM 694 N N . GLU A 1 88 ? -4.243 -6.244 7.788 1.00 92.00 88 GLU A N 1
ATOM 695 C CA . GLU A 1 88 ? -4.392 -7.569 7.161 1.00 92.00 88 GLU A CA 1
ATOM 696 C C . GLU A 1 88 ? -3.882 -7.598 5.713 1.00 92.00 88 GLU A C 1
ATOM 698 O O . GLU A 1 88 ? -3.355 -8.609 5.245 1.00 92.00 88 GLU A O 1
ATOM 703 N N . ASN A 1 89 ? -4.056 -6.488 4.993 1.00 94.19 89 ASN A N 1
ATOM 704 C CA . ASN A 1 89 ? -3.627 -6.342 3.610 1.00 94.19 89 ASN A CA 1
ATOM 705 C C . ASN A 1 89 ? -2.886 -5.020 3.413 1.00 94.19 89 ASN A C 1
ATOM 707 O O . ASN A 1 89 ? -3.263 -3.982 3.974 1.00 94.19 89 ASN A O 1
ATOM 711 N N . LYS A 1 90 ? -1.850 -5.065 2.580 1.00 94.25 90 LYS A N 1
ATOM 712 C CA . LYS A 1 90 ? -1.006 -3.931 2.208 1.00 94.25 90 LYS A CA 1
ATOM 713 C C . LYS A 1 90 ? -0.830 -3.925 0.700 1.00 94.25 90 LYS A C 1
ATOM 715 O O . LYS A 1 90 ? -0.476 -4.949 0.123 1.00 94.25 90 LYS A O 1
ATOM 720 N N . LEU A 1 91 ? -1.081 -2.791 0.064 1.00 94.62 91 LEU A N 1
ATOM 721 C CA . LEU A 1 91 ? -0.894 -2.608 -1.368 1.00 94.62 91 LEU A CA 1
ATOM 722 C C . LEU A 1 91 ? 0.119 -1.494 -1.593 1.00 94.62 91 LEU A C 1
ATOM 724 O O . LEU A 1 91 ? -0.078 -0.374 -1.131 1.00 94.62 91 LEU A O 1
ATOM 728 N N . PHE A 1 92 ? 1.175 -1.805 -2.332 1.00 93.94 92 PHE A N 1
ATOM 729 C CA . PHE A 1 92 ? 2.092 -0.803 -2.846 1.00 93.94 92 PHE A CA 1
ATOM 730 C C . PHE A 1 92 ? 1.868 -0.602 -4.339 1.00 93.94 92 PHE A C 1
ATOM 732 O O . PHE A 1 92 ? 1.793 -1.577 -5.089 1.00 93.94 92 PHE A O 1
ATOM 739 N N . ILE A 1 93 ? 1.756 0.651 -4.770 1.00 92.56 93 ILE A N 1
ATOM 740 C CA . ILE A 1 93 ? 1.527 1.021 -6.167 1.00 92.56 93 ILE A CA 1
ATOM 741 C C . ILE A 1 93 ? 2.743 1.800 -6.664 1.00 92.56 93 ILE A C 1
ATOM 743 O O . ILE A 1 93 ? 3.074 2.846 -6.116 1.00 92.56 93 ILE A O 1
ATOM 747 N N . MET A 1 94 ? 3.398 1.312 -7.716 1.00 90.88 94 MET A N 1
ATOM 748 C CA . MET A 1 94 ? 4.547 1.990 -8.318 1.00 90.88 94 MET A CA 1
ATOM 749 C C . MET A 1 94 ? 4.374 2.207 -9.820 1.00 90.88 94 MET A C 1
ATOM 751 O O . MET A 1 94 ? 3.625 1.487 -10.484 1.00 90.88 94 MET A O 1
ATOM 755 N N . SER A 1 95 ? 5.099 3.184 -10.366 1.00 88.38 95 SER A N 1
ATOM 756 C CA . SER A 1 95 ? 5.144 3.408 -11.812 1.00 88.38 95 SER A CA 1
ATOM 757 C C . SER A 1 95 ? 5.941 2.328 -12.554 1.00 88.38 95 SER A C 1
ATOM 759 O O . SER A 1 95 ? 6.924 1.777 -12.046 1.00 88.38 95 SER A O 1
ATOM 761 N N . ASP A 1 96 ? 5.542 2.056 -13.797 1.00 81.75 96 ASP A N 1
ATOM 762 C CA . ASP A 1 96 ? 6.289 1.247 -14.751 1.00 81.75 96 ASP A CA 1
ATOM 763 C C . ASP A 1 96 ? 7.637 1.916 -15.056 1.00 81.75 96 ASP A C 1
ATOM 765 O O . ASP A 1 96 ? 7.776 2.855 -15.836 1.00 81.75 96 ASP A O 1
ATOM 769 N N . CYS A 1 97 ? 8.699 1.443 -14.419 1.00 70.56 97 CYS A N 1
ATOM 770 C CA . CYS A 1 97 ? 10.037 1.842 -14.825 1.00 70.56 97 CYS A CA 1
ATOM 771 C C . CYS A 1 97 ? 10.495 0.967 -16.000 1.00 70.56 97 CYS A C 1
ATOM 773 O O . CYS A 1 97 ? 10.277 -0.242 -16.016 1.00 70.56 97 CYS A O 1
ATOM 775 N N . ASN A 1 98 ? 11.216 1.553 -16.960 1.00 64.75 98 ASN A N 1
ATOM 776 C CA . ASN A 1 98 ? 11.776 0.833 -18.116 1.00 64.75 98 ASN A CA 1
ATOM 777 C C . ASN A 1 98 ? 12.781 -0.287 -17.743 1.00 64.75 98 ASN A C 1
ATOM 779 O O . ASN A 1 98 ? 13.376 -0.897 -18.629 1.00 64.75 98 ASN A O 1
ATOM 783 N N . LYS A 1 99 ? 13.044 -0.526 -16.451 1.00 65.44 99 LYS A N 1
ATOM 784 C CA . LYS A 1 99 ? 14.035 -1.482 -15.947 1.00 65.44 99 LYS A CA 1
ATOM 785 C C . LYS A 1 99 ? 13.416 -2.381 -14.878 1.00 65.44 99 LYS A C 1
ATOM 787 O O . LYS A 1 99 ? 13.125 -1.909 -13.786 1.00 65.44 99 LYS A O 1
ATOM 792 N N . ASN A 1 100 ? 13.368 -3.690 -15.122 1.00 78.31 100 ASN A N 1
ATOM 793 C CA . ASN A 1 100 ? 12.903 -4.687 -14.139 1.00 78.31 100 ASN A CA 1
ATOM 794 C C . ASN A 1 100 ? 13.621 -4.603 -12.774 1.00 78.31 100 ASN A C 1
ATOM 796 O O . ASN A 1 100 ? 13.061 -4.986 -11.754 1.00 78.31 100 ASN A O 1
ATOM 800 N N . THR A 1 101 ? 14.821 -4.014 -12.728 1.00 86.56 101 THR A N 1
ATOM 801 C CA . THR A 1 101 ? 15.628 -3.848 -11.513 1.00 86.56 101 THR A CA 1
ATOM 802 C C . THR A 1 101 ? 14.891 -3.186 -10.345 1.00 86.56 101 THR A C 1
ATOM 804 O O . THR A 1 101 ? 15.084 -3.617 -9.212 1.00 86.56 101 THR A O 1
ATOM 807 N N . MET A 1 102 ? 14.059 -2.159 -10.569 1.00 89.38 102 MET A N 1
ATOM 808 C CA . MET A 1 102 ? 13.367 -1.500 -9.445 1.00 89.38 102 MET A CA 1
ATOM 809 C C . MET A 1 102 ? 12.232 -2.357 -8.894 1.00 89.38 102 MET A C 1
ATOM 811 O O . MET A 1 102 ? 12.060 -2.416 -7.682 1.00 89.38 102 MET A O 1
ATOM 815 N N . LYS A 1 103 ? 11.495 -3.052 -9.770 1.00 90.81 103 LYS A N 1
ATOM 816 C CA . LYS A 1 103 ? 10.467 -4.018 -9.370 1.00 90.81 103 LYS A CA 1
ATOM 817 C C . LYS A 1 103 ? 11.079 -5.107 -8.492 1.00 90.81 103 LYS A C 1
ATOM 819 O O . LYS A 1 103 ? 10.600 -5.348 -7.388 1.00 90.81 103 LYS A O 1
ATOM 824 N N . ASP A 1 104 ? 12.163 -5.719 -8.961 1.00 92.44 104 ASP A N 1
ATOM 825 C CA . ASP A 1 104 ? 12.849 -6.785 -8.226 1.00 92.44 104 ASP A CA 1
ATOM 826 C C . ASP A 1 104 ? 13.381 -6.283 -6.877 1.00 92.44 104 ASP A C 1
ATOM 828 O O . ASP A 1 104 ? 13.282 -6.981 -5.865 1.00 92.44 104 ASP A O 1
ATOM 832 N N . TRP A 1 105 ? 13.894 -5.048 -6.845 1.00 94.06 105 TRP A N 1
ATOM 833 C CA . TRP A 1 105 ? 14.340 -4.399 -5.615 1.00 94.06 105 TRP A CA 1
ATOM 834 C C . TRP A 1 105 ? 13.185 -4.187 -4.625 1.00 94.06 105 TRP A C 1
ATOM 836 O O . TRP A 1 105 ? 13.307 -4.605 -3.478 1.00 94.06 105 TRP A O 1
ATOM 846 N N . VAL A 1 106 ? 12.046 -3.637 -5.066 1.00 93.44 106 VAL A N 1
ATOM 847 C CA . VAL A 1 106 ? 10.845 -3.445 -4.229 1.00 93.44 106 VAL A CA 1
ATOM 848 C C . VAL A 1 106 ? 10.362 -4.773 -3.653 1.00 93.44 106 VAL A C 1
ATOM 850 O O . VAL A 1 106 ? 10.106 -4.862 -2.454 1.00 93.44 106 VAL A O 1
ATOM 853 N N . ILE A 1 107 ? 10.284 -5.820 -4.480 1.00 93.62 107 ILE A N 1
ATOM 854 C CA . ILE A 1 107 ? 9.868 -7.157 -4.039 1.00 93.62 107 ILE A CA 1
ATOM 855 C C . ILE A 1 107 ? 10.820 -7.678 -2.964 1.00 93.62 107 ILE A C 1
ATOM 857 O O . ILE A 1 107 ? 10.365 -8.140 -1.920 1.00 93.62 107 ILE A O 1
ATOM 861 N N . LYS A 1 108 ? 12.134 -7.609 -3.199 1.00 94.62 108 LYS A N 1
ATOM 862 C CA . LYS A 1 108 ? 13.131 -8.078 -2.232 1.00 94.62 108 LYS A CA 1
ATOM 863 C C . LYS A 1 108 ? 13.028 -7.309 -0.913 1.00 94.62 108 LYS A C 1
ATOM 865 O O . LYS A 1 108 ? 12.960 -7.931 0.140 1.00 94.62 108 LYS A O 1
ATOM 870 N N . THR A 1 109 ? 12.975 -5.982 -0.973 1.00 94.75 109 THR A N 1
ATOM 871 C CA . THR A 1 109 ? 12.904 -5.123 0.212 1.00 94.75 109 THR A CA 1
ATOM 872 C C . THR A 1 109 ? 11.612 -5.334 0.999 1.00 94.75 109 THR A C 1
ATOM 874 O O . THR A 1 109 ? 11.665 -5.433 2.219 1.00 94.75 109 THR A O 1
ATOM 877 N N . ALA A 1 110 ? 10.461 -5.491 0.340 1.00 93.38 110 ALA A N 1
ATOM 878 C CA . ALA A 1 110 ? 9.207 -5.789 1.032 1.00 93.38 110 ALA A CA 1
ATOM 879 C C . ALA A 1 110 ? 9.281 -7.107 1.822 1.00 93.38 110 ALA A C 1
ATOM 881 O O . ALA A 1 110 ? 8.848 -7.156 2.969 1.00 93.38 110 ALA A O 1
ATOM 882 N N . LYS A 1 111 ? 9.906 -8.146 1.249 1.00 92.00 111 LYS A N 1
ATOM 883 C CA . LYS A 1 111 ? 10.125 -9.434 1.931 1.00 92.00 111 LYS A CA 1
ATOM 884 C C . LYS A 1 111 ? 11.086 -9.349 3.120 1.00 92.00 111 LYS A C 1
ATOM 886 O O . LYS A 1 111 ? 11.014 -10.190 4.006 1.00 92.00 111 LYS A O 1
ATOM 891 N N . GLU A 1 112 ? 12.005 -8.384 3.122 1.00 92.62 112 GLU A N 1
ATOM 892 C CA . GLU A 1 112 ? 12.924 -8.142 4.244 1.00 92.62 112 GLU A CA 1
ATOM 893 C C . GLU A 1 112 ? 12.264 -7.331 5.371 1.00 92.62 112 GLU A C 1
ATOM 895 O O . GLU A 1 112 ? 12.596 -7.528 6.537 1.00 92.62 112 GLU A O 1
ATOM 900 N N . LEU A 1 113 ? 11.349 -6.414 5.032 1.00 90.69 113 LEU A N 1
ATOM 901 C CA . LEU A 1 113 ? 10.741 -5.479 5.984 1.00 90.69 113 LEU A CA 1
ATOM 902 C C . LEU A 1 113 ? 9.437 -5.979 6.619 1.00 90.69 113 LEU A C 1
ATOM 904 O O . LEU A 1 113 ? 9.094 -5.529 7.711 1.00 90.69 113 LEU A O 1
ATOM 908 N N . MET A 1 114 ? 8.679 -6.838 5.936 1.00 87.94 114 MET A N 1
ATOM 909 C CA . MET A 1 114 ? 7.329 -7.232 6.357 1.00 87.94 114 MET A CA 1
ATOM 910 C C . MET A 1 114 ? 7.305 -8.641 6.948 1.00 87.94 114 MET A C 1
ATOM 912 O O . MET A 1 114 ? 8.035 -9.529 6.506 1.00 87.94 114 MET A O 1
ATOM 916 N N . ASN A 1 115 ? 6.447 -8.852 7.952 1.00 78.81 115 ASN A N 1
ATOM 917 C CA . ASN A 1 115 ? 6.271 -10.170 8.552 1.00 78.81 115 ASN A CA 1
ATOM 918 C C . ASN A 1 115 ? 5.365 -11.036 7.668 1.00 78.81 115 ASN A C 1
ATOM 920 O O . ASN A 1 115 ? 4.184 -10.753 7.484 1.00 78.81 115 ASN A O 1
ATOM 924 N N . MET A 1 116 ? 5.941 -12.113 7.150 1.00 66.94 116 MET A N 1
ATOM 925 C CA . MET A 1 116 ? 5.378 -12.928 6.077 1.00 66.94 116 MET A CA 1
ATOM 926 C C . MET A 1 116 ? 4.259 -13.880 6.530 1.00 66.94 116 MET A C 1
ATOM 928 O O . MET A 1 116 ? 3.630 -14.517 5.690 1.00 66.94 116 MET A O 1
ATOM 932 N N . GLU A 1 117 ? 4.046 -14.032 7.840 1.00 76.62 117 GLU A N 1
ATOM 933 C CA . GLU A 1 117 ? 3.126 -15.035 8.399 1.00 76.62 117 GLU A CA 1
ATOM 934 C C . GLU A 1 117 ? 1.731 -14.481 8.727 1.00 76.62 117 GLU A C 1
ATOM 936 O O . GLU A 1 117 ? 0.772 -15.247 8.820 1.00 76.62 117 GLU A O 1
ATOM 941 N N . GLU A 1 118 ? 1.596 -13.162 8.893 1.00 77.88 118 GLU A N 1
ATOM 942 C CA . GLU A 1 118 ? 0.381 -12.542 9.448 1.00 77.88 118 GLU A CA 1
ATOM 943 C C . GLU A 1 118 ? -0.306 -11.544 8.502 1.00 77.88 118 GLU A C 1
ATOM 945 O O . GLU A 1 118 ? -1.443 -11.139 8.750 1.00 77.88 118 GLU A O 1
ATOM 950 N N . GLU A 1 119 ? 0.360 -11.139 7.420 1.00 85.12 119 GLU A N 1
ATOM 951 C CA . GLU A 1 119 ? -0.060 -10.021 6.574 1.00 85.12 119 GLU A CA 1
ATOM 952 C C . GLU A 1 119 ? 0.060 -10.374 5.087 1.00 85.12 119 GLU A C 1
ATOM 954 O O . GLU A 1 119 ? 0.966 -11.094 4.676 1.00 85.12 119 GLU A O 1
ATOM 959 N N . ASN A 1 120 ? -0.847 -9.839 4.263 1.00 93.06 120 ASN A N 1
ATOM 960 C CA . ASN A 1 120 ? -0.778 -9.986 2.809 1.00 93.06 120 ASN A CA 1
ATOM 961 C C . ASN A 1 120 ? -0.156 -8.738 2.180 1.00 93.06 120 ASN A C 1
ATOM 963 O O . ASN A 1 120 ? -0.607 -7.621 2.457 1.00 93.06 120 ASN A O 1
ATOM 967 N N . PHE A 1 121 ? 0.801 -8.923 1.272 1.00 94.44 121 PHE A N 1
ATOM 968 C CA . PHE A 1 121 ? 1.417 -7.820 0.533 1.00 94.44 121 PHE A CA 1
ATOM 969 C C . PHE A 1 121 ? 1.183 -7.962 -0.969 1.00 94.44 121 PHE A C 1
ATOM 971 O O . PHE A 1 121 ? 1.518 -8.974 -1.591 1.00 94.44 121 PHE A O 1
ATOM 978 N N . TYR A 1 122 ? 0.644 -6.904 -1.560 1.00 95.62 122 TYR A N 1
ATOM 979 C CA . TYR A 1 122 ? 0.352 -6.791 -2.978 1.00 95.62 122 TYR A CA 1
ATOM 980 C C . TYR A 1 122 ? 1.204 -5.682 -3.593 1.00 95.62 122 TYR A C 1
ATOM 982 O O . TYR A 1 122 ? 1.366 -4.611 -3.009 1.00 95.62 122 TYR A O 1
ATOM 990 N N . LEU A 1 123 ? 1.709 -5.928 -4.798 1.00 94.88 123 LEU A N 1
ATOM 991 C CA . LEU A 1 123 ? 2.394 -4.936 -5.616 1.00 94.88 123 LEU A CA 1
ATOM 992 C C . LEU A 1 123 ? 1.581 -4.707 -6.886 1.00 94.88 123 LEU A C 1
ATOM 994 O O . LEU A 1 123 ? 1.329 -5.656 -7.632 1.00 94.88 123 LEU A O 1
ATOM 998 N N . ALA A 1 124 ? 1.210 -3.456 -7.134 1.00 93.88 124 ALA A N 1
ATOM 999 C CA . ALA A 1 124 ? 0.683 -3.015 -8.413 1.00 93.88 124 ALA A CA 1
ATOM 1000 C C . ALA A 1 124 ? 1.724 -2.167 -9.149 1.00 93.88 124 ALA A C 1
ATOM 1002 O O . ALA A 1 124 ? 2.323 -1.256 -8.578 1.00 93.88 124 ALA A O 1
ATOM 1003 N N . ILE A 1 125 ? 1.916 -2.462 -10.428 1.00 91.75 125 ILE A N 1
ATOM 1004 C CA . ILE A 1 125 ? 2.742 -1.684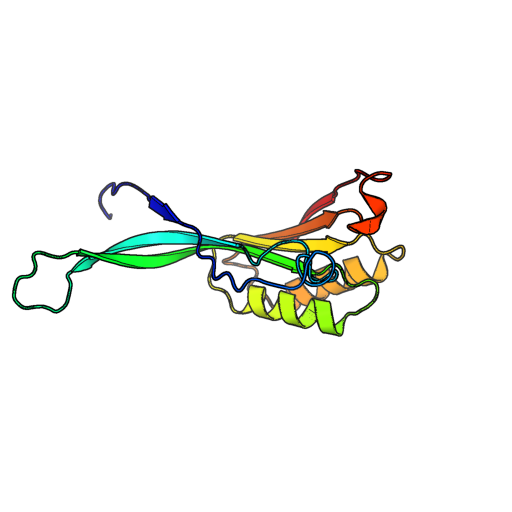 -11.344 1.00 91.75 125 ILE A CA 1
ATOM 1005 C C . ILE A 1 125 ? 1.801 -1.100 -12.379 1.00 91.75 125 ILE A C 1
ATOM 1007 O O . ILE A 1 125 ? 1.136 -1.829 -13.115 1.00 91.75 125 ILE A O 1
ATOM 1011 N N . VAL A 1 126 ? 1.724 0.220 -12.402 1.00 89.69 126 VAL A N 1
ATOM 1012 C CA . VAL A 1 126 ? 0.838 0.971 -13.290 1.00 89.69 126 VAL A CA 1
ATOM 1013 C C . VAL A 1 126 ? 1.679 1.898 -14.156 1.00 89.69 126 VAL A C 1
ATOM 1015 O O . VAL A 1 126 ? 2.796 2.235 -13.763 1.00 89.69 126 VAL A O 1
ATOM 1018 N N . PRO A 1 127 ? 1.190 2.370 -15.311 1.00 86.56 127 PRO A N 1
ATOM 1019 C CA . PRO A 1 127 ? 1.971 3.301 -16.103 1.00 86.56 127 PRO A CA 1
ATOM 1020 C C . PRO A 1 127 ? 2.228 4.597 -15.324 1.00 86.56 127 PRO A C 1
ATOM 1022 O O . PRO A 1 127 ? 1.417 4.987 -14.480 1.00 86.56 127 PRO A O 1
ATOM 1025 N N . HIS A 1 128 ? 3.342 5.279 -15.580 1.00 85.62 128 HIS A N 1
ATOM 1026 C CA . HIS A 1 128 ? 3.571 6.598 -14.985 1.00 85.62 128 HIS A CA 1
ATOM 1027 C C . HIS A 1 128 ? 2.418 7.570 -15.349 1.00 85.62 128 HIS A C 1
ATOM 1029 O O . HIS A 1 128 ? 1.999 7.569 -16.506 1.00 85.62 128 HIS A O 1
ATOM 1035 N N . PRO A 1 129 ? 1.947 8.457 -14.442 1.00 82.88 129 PRO A N 1
ATOM 1036 C CA . PRO A 1 129 ? 0.809 9.359 -14.672 1.00 82.88 129 PRO A CA 1
ATOM 1037 C C . PRO A 1 129 ? 0.834 10.120 -16.000 1.00 82.88 129 PRO A C 1
ATOM 1039 O O . PRO A 1 129 ? -0.165 10.226 -16.706 1.00 82.88 129 PRO A O 1
ATOM 1042 N N . LYS A 1 130 ? 2.020 10.606 -16.371 1.00 82.12 130 LYS A N 1
ATOM 1043 C CA . LYS A 1 130 ? 2.283 11.296 -17.643 1.00 82.12 130 LYS A CA 1
ATOM 1044 C C . LYS A 1 130 ? 1.958 10.467 -18.904 1.00 82.12 130 LYS A C 1
ATOM 1046 O O . LYS A 1 130 ? 1.780 11.056 -19.963 1.00 82.12 130 LYS A O 1
ATOM 1051 N N . ASP A 1 131 ? 1.914 9.139 -18.796 1.00 83.81 131 ASP A N 1
ATOM 1052 C CA . ASP A 1 131 ? 1.765 8.205 -19.913 1.00 83.81 131 ASP A CA 1
ATOM 1053 C C . ASP A 1 131 ? 0.353 7.584 -20.000 1.00 83.81 131 ASP A C 1
ATOM 1055 O O . ASP A 1 131 ? 0.078 6.889 -20.977 1.00 83.81 131 ASP A O 1
ATOM 1059 N N . TRP A 1 132 ? -0.564 7.812 -19.045 1.00 82.75 132 TRP A N 1
ATOM 1060 C CA . TRP A 1 132 ? -1.863 7.102 -19.005 1.00 82.75 132 TRP A CA 1
ATOM 1061 C C . TRP A 1 132 ? -2.776 7.315 -20.200 1.00 82.75 132 TRP A C 1
ATOM 1063 O O . TRP A 1 132 ? -3.620 6.477 -20.483 1.00 82.75 132 TRP A O 1
ATOM 1073 N N . THR A 1 133 ? -2.621 8.415 -20.928 1.00 85.56 133 THR A N 1
ATOM 1074 C CA . THR A 1 133 ? -3.382 8.639 -22.165 1.00 85.56 133 THR A CA 1
ATOM 1075 C C . THR A 1 133 ? -2.922 7.737 -23.313 1.00 85.56 133 THR A C 1
ATOM 1077 O O . THR A 1 133 ? -3.560 7.704 -24.361 1.00 85.56 133 THR A O 1
ATOM 1080 N N . SER A 1 134 ? -1.801 7.035 -23.135 1.00 84.25 134 SER A N 1
ATOM 1081 C CA . SER A 1 134 ? -1.140 6.219 -24.158 1.00 84.25 134 SER A CA 1
ATOM 1082 C C . SER A 1 134 ? -0.786 4.803 -23.694 1.00 84.25 134 SER A C 1
ATOM 1084 O O . SER A 1 134 ? -0.479 3.947 -24.522 1.00 84.25 134 SER A O 1
ATOM 1086 N N . LYS A 1 135 ? -0.821 4.545 -22.383 1.00 84.31 135 LYS A N 1
ATOM 1087 C CA . LYS A 1 135 ? -0.519 3.257 -21.761 1.00 84.31 135 LYS A CA 1
ATOM 1088 C C . LYS A 1 135 ? -1.583 2.931 -20.719 1.00 84.31 135 LYS A C 1
ATOM 1090 O O . LYS A 1 135 ? -1.857 3.750 -19.849 1.00 84.31 135 LYS A O 1
ATOM 1095 N N . GLU A 1 136 ? -2.087 1.702 -20.750 1.00 84.62 136 GLU A N 1
ATOM 1096 C CA . GLU A 1 136 ? -3.138 1.233 -19.829 1.00 84.62 136 GLU A CA 1
ATOM 1097 C C . GLU A 1 136 ? -2.764 -0.066 -19.099 1.00 84.62 136 GLU A C 1
ATOM 1099 O O . GLU A 1 136 ? -3.536 -0.584 -18.297 1.00 84.62 136 GLU A O 1
ATOM 1104 N N . ASN A 1 137 ? -1.575 -0.615 -19.366 1.00 86.19 137 ASN A N 1
ATOM 1105 C CA . ASN A 1 137 ? -1.174 -1.902 -18.810 1.00 86.19 137 ASN A CA 1
ATOM 1106 C C . ASN A 1 137 ? -0.915 -1.790 -17.308 1.00 86.19 137 ASN A C 1
ATOM 1108 O O . ASN A 1 137 ? 0.014 -1.105 -16.883 1.00 86.19 137 ASN A O 1
ATOM 1112 N N . ILE A 1 138 ? -1.713 -2.516 -16.532 1.00 90.19 138 ILE A N 1
ATOM 1113 C CA . ILE A 1 138 ? -1.591 -2.621 -15.083 1.00 90.19 138 ILE A CA 1
ATOM 1114 C C . ILE A 1 138 ? -1.237 -4.066 -14.740 1.00 90.19 138 ILE A C 1
ATOM 1116 O O . ILE A 1 138 ? -1.941 -4.998 -15.126 1.00 90.19 138 ILE A O 1
ATOM 1120 N N . GLU A 1 139 ? -0.154 -4.251 -13.994 1.00 92.38 139 GLU A N 1
ATOM 1121 C CA . GLU A 1 139 ? 0.212 -5.531 -13.395 1.00 92.38 139 GLU A CA 1
ATOM 1122 C C . GLU A 1 139 ? -0.127 -5.493 -11.906 1.00 92.38 139 GLU A C 1
ATOM 1124 O O . GLU A 1 139 ? 0.245 -4.548 -11.218 1.00 92.38 139 GLU A O 1
ATOM 1129 N N . VAL A 1 140 ? -0.796 -6.523 -11.388 1.00 93.75 140 VAL A N 1
ATOM 1130 C CA . VAL A 1 140 ? -1.020 -6.684 -9.946 1.00 93.75 140 VAL A CA 1
ATOM 1131 C C . VAL A 1 140 ? -0.625 -8.092 -9.546 1.00 93.75 140 VAL A C 1
ATOM 1133 O O . VAL A 1 140 ? -1.061 -9.064 -10.160 1.00 93.75 140 VAL A O 1
ATOM 1136 N N . GLN A 1 141 ? 0.178 -8.205 -8.495 1.00 93.75 141 GLN A N 1
ATOM 1137 C CA . GLN A 1 141 ? 0.622 -9.487 -7.967 1.00 93.75 141 GLN A CA 1
ATOM 1138 C C . GLN A 1 141 ? 0.596 -9.494 -6.441 1.00 93.75 141 GLN A C 1
ATOM 1140 O O . GLN A 1 141 ? 0.986 -8.525 -5.787 1.00 93.75 141 GLN A O 1
ATOM 1145 N N . LYS A 1 142 ? 0.163 -10.620 -5.873 1.00 93.88 142 LYS A N 1
ATOM 1146 C CA . LYS A 1 142 ? 0.359 -10.928 -4.458 1.00 93.88 142 LYS A CA 1
ATOM 1147 C C . LYS A 1 142 ? 1.779 -11.467 -4.284 1.00 93.88 142 LYS A C 1
ATOM 1149 O O . LYS A 1 142 ? 2.146 -12.446 -4.929 1.00 93.88 142 LYS A O 1
ATOM 1154 N N . ILE A 1 143 ? 2.579 -10.811 -3.454 1.00 91.62 143 ILE A N 1
ATOM 1155 C CA . ILE A 1 143 ? 3.975 -11.188 -3.196 1.00 91.62 143 ILE A CA 1
ATOM 1156 C C . ILE A 1 143 ? 4.071 -12.150 -2.011 1.00 91.62 143 ILE A C 1
ATOM 1158 O O . ILE A 1 143 ? 4.945 -13.021 -2.005 1.00 91.62 143 ILE A O 1
ATOM 1162 N N . ILE A 1 144 ? 3.204 -11.931 -1.015 1.00 77.69 144 ILE A N 1
ATOM 1163 C CA . ILE A 1 144 ? 3.147 -12.586 0.298 1.00 77.69 144 ILE A CA 1
ATOM 1164 C C . ILE A 1 144 ? 1.681 -12.797 0.637 1.00 77.69 144 ILE A C 1
ATOM 1166 O O . ILE A 1 144 ? 0.929 -11.797 0.535 1.00 77.69 144 ILE A O 1
#

Secondary structure (DSSP, 8-state):
----PPP-EE--------STTTTTTTTT--S--EEEEEEEEEE-SSTT---EEEEEEEEEEEEEEE--TT-HHHHHHHHHHHHHS-EEEEEEEEE--SSHHHHHHHHHHHHHHS-TTT-EEEEEEE--GGGTTT----EEEE--